Protein AF-A0AAD7Z7I5-F1 (afdb_monomer_lite)

Secondary structure (DSSP, 8-state):
-HHHHHHHHHIIIIIS----HHHHHHTTSS-TTS-EEEEEEEEEEE--TTS--EEEEEEE-SS-EEEEE--HHHHHHHHTTSS-TT-EEEE-SEEEES--S---TTTGGGS--EEEE--

Organism: Diploptera punctata (NCBI:txid6984)

Radius of gyration: 15.34 Å; chains: 1; bounding box: 37×34×44 Å

Sequence (119 aa):
MLLLQLKYRYDREIDDCQRPAIRKILEHDDSPARRLVLCVARIIKLDKPGENEQYELELTDGWYGIITSVDQELMKRIHRGTVTIGTKLISYGAELVNCEQACSPLEVGLIQSHLQEAL

InterPro domains:
  IPR012340 Nucleic acid-binding, OB-fold [G3DSA:2.40.50.140] (19-117)
  IPR012340 Nucleic acid-binding, OB-fold [SSF50249] (19-108)
  IPR015187 BRCA2, OB1 [PF09103] (20-108)
  IPR015525 Breast cancer type 2 susceptibility protein [PTHR11289] (3-108)

Structure (mmCIF, N/CA/C/O backbone):
data_AF-A0AAD7Z7I5-F1
#
_entry.id   AF-A0AAD7Z7I5-F1
#
loop_
_atom_site.group_PDB
_atom_site.id
_atom_site.type_symbol
_atom_site.label_atom_id
_atom_site.label_alt_id
_atom_site.label_comp_id
_atom_site.label_asym_id
_atom_site.label_entity_id
_atom_site.label_seq_id
_atom_site.pdbx_PDB_ins_code
_atom_site.Cartn_x
_atom_site.Cartn_y
_atom_site.Cartn_z
_atom_site.occupancy
_atom_site.B_iso_or_equiv
_atom_site.auth_seq_id
_atom_site.auth_comp_id
_atom_site.auth_asym_id
_atom_site.auth_atom_id
_atom_site.pdbx_PDB_model_num
ATOM 1 N N . MET A 1 1 ? 7.189 -20.086 -12.560 1.00 81.44 1 MET A N 1
ATOM 2 C CA . MET A 1 1 ? 6.096 -19.092 -12.419 1.00 81.44 1 MET A CA 1
ATOM 3 C C . MET A 1 1 ? 6.477 -17.970 -11.455 1.00 81.44 1 MET A C 1
ATOM 5 O O . MET A 1 1 ? 6.500 -16.831 -11.892 1.00 81.44 1 MET A O 1
ATOM 9 N N . LEU A 1 2 ? 6.864 -18.259 -10.205 1.00 92.44 2 LEU A N 1
ATOM 10 C CA . LEU A 1 2 ? 7.208 -17.221 -9.215 1.00 92.44 2 LEU A CA 1
ATOM 11 C C . LEU A 1 2 ? 8.541 -16.496 -9.497 1.00 92.44 2 LEU A C 1
ATOM 13 O O . LEU A 1 2 ? 8.585 -15.273 -9.453 1.00 92.44 2 LEU A O 1
ATOM 17 N N . LEU A 1 3 ? 9.595 -17.220 -9.898 1.00 95.69 3 LEU A N 1
ATOM 18 C CA . LEU A 1 3 ? 10.889 -16.610 -10.260 1.00 95.69 3 LEU A CA 1
ATOM 19 C C . LEU A 1 3 ? 10.774 -15.620 -11.434 1.00 95.69 3 LEU A C 1
ATOM 21 O O . LEU A 1 3 ? 11.439 -14.591 -11.445 1.00 95.69 3 LEU A O 1
ATOM 25 N N . LEU A 1 4 ? 9.887 -15.907 -12.394 1.00 96.81 4 LEU A N 1
ATOM 26 C CA . LEU A 1 4 ? 9.614 -15.004 -13.513 1.00 96.81 4 LEU A CA 1
ATOM 27 C C . LEU A 1 4 ? 8.963 -13.703 -13.032 1.00 96.81 4 LEU A C 1
ATOM 29 O O . LEU A 1 4 ? 9.310 -12.638 -13.524 1.00 96.81 4 LEU A O 1
ATOM 33 N N . GLN A 1 5 ? 8.055 -13.784 -12.055 1.00 95.81 5 GLN A N 1
ATOM 34 C CA . GLN A 1 5 ? 7.452 -12.598 -11.448 1.00 95.81 5 GLN A CA 1
ATOM 35 C C . GLN A 1 5 ? 8.486 -11.793 -10.657 1.00 95.81 5 GLN A C 1
ATOM 37 O O . GLN A 1 5 ? 8.516 -10.578 -10.790 1.00 95.81 5 GLN A O 1
ATOM 42 N N . LEU A 1 6 ? 9.381 -12.442 -9.904 1.00 95.94 6 LEU A N 1
ATOM 43 C CA . LEU A 1 6 ? 10.464 -11.743 -9.200 1.00 95.94 6 LEU A CA 1
ATOM 44 C C . LEU A 1 6 ? 11.401 -11.013 -10.167 1.00 95.94 6 LEU A C 1
ATOM 46 O O . LEU A 1 6 ? 11.686 -9.838 -9.956 1.00 95.94 6 LEU A O 1
ATOM 50 N N . LYS A 1 7 ? 11.811 -11.674 -11.260 1.00 96.94 7 LYS A N 1
ATOM 51 C CA . LYS A 1 7 ? 12.581 -11.020 -12.323 1.00 96.94 7 LYS A CA 1
ATOM 52 C C . LYS A 1 7 ? 11.806 -9.852 -12.932 1.00 96.94 7 LYS A C 1
ATOM 54 O O . LYS A 1 7 ? 12.356 -8.773 -13.055 1.00 96.94 7 LYS A O 1
ATOM 59 N N . TYR A 1 8 ? 10.526 -10.039 -13.249 1.00 96.50 8 TYR A N 1
ATOM 60 C CA . TYR A 1 8 ? 9.695 -8.965 -13.793 1.00 96.50 8 TYR A CA 1
ATOM 61 C C . TYR A 1 8 ? 9.648 -7.739 -12.870 1.00 96.50 8 TYR A C 1
ATOM 63 O O . TYR A 1 8 ? 9.752 -6.614 -13.351 1.00 96.50 8 TYR A O 1
ATOM 71 N N . ARG A 1 9 ? 9.522 -7.938 -11.550 1.00 96.19 9 ARG A N 1
ATOM 72 C CA . ARG A 1 9 ? 9.550 -6.823 -10.592 1.00 96.19 9 ARG A CA 1
ATOM 73 C C . ARG A 1 9 ? 10.899 -6.119 -10.577 1.00 96.19 9 ARG A C 1
ATOM 75 O O . ARG A 1 9 ? 10.921 -4.895 -10.585 1.00 96.19 9 ARG A O 1
ATOM 82 N N . TYR A 1 10 ? 11.986 -6.888 -10.598 1.00 96.25 10 TYR A N 1
ATOM 83 C CA . TYR A 1 10 ? 13.339 -6.348 -10.681 1.00 96.25 10 TYR A CA 1
ATOM 84 C C . TYR A 1 10 ? 13.532 -5.516 -11.953 1.00 96.25 10 TYR A C 1
ATOM 86 O O . TYR A 1 10 ? 13.874 -4.345 -11.856 1.00 96.25 10 TYR A O 1
ATOM 94 N N . ASP A 1 11 ? 13.227 -6.081 -13.122 1.00 97.81 11 ASP A N 1
ATOM 95 C CA . ASP A 1 11 ? 13.403 -5.409 -14.413 1.00 97.81 11 ASP A CA 1
ATOM 96 C C . ASP A 1 11 ? 12.605 -4.091 -14.451 1.00 97.81 11 ASP A C 1
ATOM 98 O O . ASP A 1 11 ? 13.097 -3.050 -14.865 1.00 97.81 11 ASP A O 1
ATOM 102 N N . ARG A 1 12 ? 11.370 -4.093 -13.943 1.00 96.81 12 ARG A N 1
ATOM 103 C CA . ARG A 1 12 ? 10.514 -2.899 -13.916 1.00 96.81 12 ARG A CA 1
ATOM 104 C C . ARG A 1 12 ? 10.993 -1.826 -12.943 1.00 96.81 12 ARG A C 1
ATOM 106 O O . ARG A 1 12 ? 10.994 -0.650 -13.288 1.00 96.81 12 ARG A O 1
ATOM 113 N N . GLU A 1 13 ? 11.325 -2.201 -11.716 1.00 95.88 13 GLU A N 1
ATOM 114 C CA . GLU A 1 13 ? 11.622 -1.228 -10.666 1.00 95.88 13 GLU A CA 1
ATOM 115 C C . GLU A 1 13 ? 13.083 -0.773 -10.670 1.00 95.88 13 GLU A C 1
ATOM 117 O O . GLU A 1 13 ? 13.353 0.398 -10.407 1.00 95.88 13 GLU A O 1
ATOM 122 N N . ILE A 1 14 ? 14.006 -1.687 -10.969 1.00 95.00 14 ILE A N 1
ATOM 123 C CA . ILE A 1 14 ? 15.449 -1.450 -10.930 1.00 95.00 14 ILE A CA 1
ATOM 124 C C . ILE A 1 14 ? 15.977 -1.078 -12.315 1.00 95.00 14 ILE A C 1
ATOM 126 O O . ILE A 1 14 ? 16.570 -0.012 -12.445 1.00 95.00 14 ILE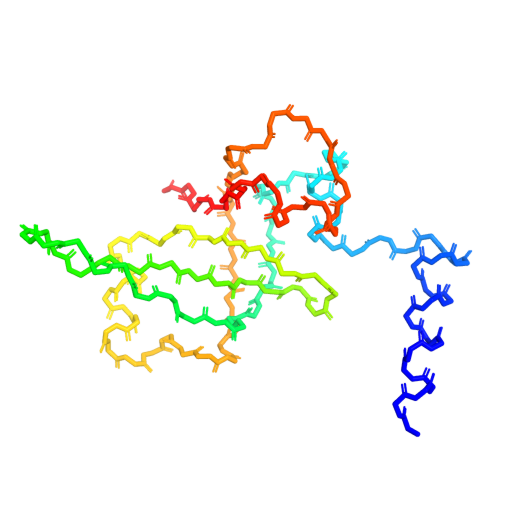 A O 1
ATOM 130 N N . ASP A 1 15 ? 15.741 -1.899 -13.344 1.00 97.06 15 ASP A N 1
ATOM 131 C CA . ASP A 1 15 ? 16.315 -1.636 -14.675 1.00 97.06 15 ASP A CA 1
ATOM 132 C C . ASP A 1 15 ? 15.574 -0.499 -15.401 1.00 97.06 15 ASP A C 1
ATOM 134 O O . ASP A 1 15 ? 16.196 0.408 -15.952 1.00 97.06 15 ASP A O 1
ATOM 138 N N . ASP A 1 16 ? 14.238 -0.513 -15.367 1.00 97.19 16 ASP A N 1
ATOM 139 C CA . ASP A 1 16 ? 13.391 0.490 -16.025 1.00 97.19 16 ASP A CA 1
ATOM 140 C C . ASP A 1 16 ? 13.047 1.694 -15.122 1.00 97.19 16 ASP A C 1
ATOM 142 O O . ASP A 1 16 ? 12.334 2.606 -15.557 1.00 97.19 16 ASP A O 1
ATOM 146 N N . CYS A 1 17 ? 13.502 1.705 -13.863 1.00 95.06 17 CYS A N 1
ATOM 147 C CA . CYS A 1 17 ? 13.247 2.766 -12.876 1.00 95.06 17 CYS A CA 1
ATOM 148 C C . CYS A 1 17 ? 11.752 3.123 -12.685 1.00 95.06 17 CYS A C 1
ATOM 150 O O . CYS A 1 17 ? 11.398 4.268 -12.371 1.00 95.06 17 CYS A O 1
ATOM 152 N N . GLN A 1 18 ? 10.837 2.165 -12.881 1.00 95.94 18 GLN A N 1
ATOM 153 C CA . GLN A 1 18 ? 9.394 2.386 -12.766 1.00 95.94 18 GLN A CA 1
ATOM 154 C C . GLN A 1 18 ? 8.942 2.270 -11.318 1.00 95.94 18 GLN A C 1
ATOM 156 O O . GLN A 1 18 ? 8.580 1.202 -10.828 1.00 95.94 18 GLN A O 1
ATOM 161 N N . ARG A 1 19 ? 8.938 3.411 -10.633 1.00 94.69 19 ARG A N 1
ATOM 162 C CA . ARG A 1 19 ? 8.595 3.468 -9.213 1.00 94.69 19 ARG A CA 1
ATOM 163 C C . ARG A 1 19 ? 7.080 3.362 -8.988 1.00 94.69 19 ARG A C 1
ATOM 165 O O . ARG A 1 19 ? 6.328 4.143 -9.591 1.00 94.69 19 ARG A O 1
ATOM 172 N N . PRO A 1 20 ? 6.624 2.428 -8.137 1.00 95.19 20 PRO A N 1
ATOM 173 C CA . PRO A 1 20 ? 5.214 2.271 -7.798 1.00 95.19 20 PRO A CA 1
ATOM 174 C C . PRO A 1 20 ? 4.708 3.421 -6.910 1.00 95.19 20 PRO A C 1
ATOM 176 O O . PRO A 1 20 ? 5.487 4.252 -6.438 1.00 95.19 20 PRO A O 1
ATOM 179 N N . ALA A 1 21 ? 3.390 3.513 -6.729 1.00 94.44 21 ALA A N 1
ATOM 180 C CA . ALA A 1 21 ? 2.744 4.688 -6.142 1.00 94.44 21 ALA A CA 1
ATOM 181 C C . ALA A 1 21 ? 3.175 4.922 -4.689 1.00 94.44 21 ALA A C 1
ATOM 183 O O . ALA A 1 21 ? 3.582 6.030 -4.346 1.00 94.44 21 ALA A O 1
ATOM 184 N N . ILE A 1 22 ? 3.160 3.870 -3.865 1.00 93.50 22 ILE A N 1
ATOM 185 C CA . ILE A 1 22 ? 3.584 3.954 -2.461 1.00 93.50 22 ILE A CA 1
ATOM 186 C C . ILE A 1 22 ? 5.059 4.358 -2.370 1.00 93.50 22 ILE A C 1
ATOM 188 O O . ILE A 1 22 ? 5.409 5.198 -1.547 1.00 93.50 22 ILE A O 1
ATOM 192 N N . ARG A 1 23 ? 5.913 3.843 -3.266 1.00 94.44 23 ARG A N 1
ATOM 193 C CA . ARG A 1 23 ? 7.332 4.221 -3.312 1.00 94.44 23 ARG A CA 1
ATOM 194 C C . ARG A 1 23 ? 7.531 5.702 -3.587 1.00 94.44 23 ARG A C 1
ATOM 196 O O . ARG A 1 23 ? 8.270 6.350 -2.861 1.00 94.44 23 ARG A O 1
ATOM 203 N N . LYS A 1 24 ? 6.840 6.247 -4.587 1.00 94.88 24 LYS A N 1
ATOM 204 C CA . LYS A 1 24 ? 6.920 7.681 -4.897 1.00 94.88 24 LYS A CA 1
ATOM 205 C C . LYS A 1 24 ? 6.452 8.557 -3.737 1.00 94.88 24 LYS A C 1
ATOM 207 O O . LYS A 1 24 ? 7.048 9.595 -3.497 1.00 94.88 24 LYS A O 1
ATOM 212 N N . ILE A 1 25 ? 5.405 8.139 -3.029 1.00 93.38 25 ILE A N 1
ATOM 213 C CA . ILE A 1 25 ? 4.871 8.880 -1.881 1.00 93.38 25 ILE A CA 1
ATOM 214 C C . ILE A 1 25 ? 5.863 8.879 -0.712 1.00 93.38 25 ILE A C 1
ATOM 216 O O . ILE A 1 25 ? 6.118 9.928 -0.129 1.00 93.38 25 ILE A O 1
ATOM 220 N N . LEU A 1 26 ? 6.442 7.720 -0.387 1.00 91.88 26 LEU A N 1
ATOM 221 C CA . LEU A 1 26 ? 7.395 7.571 0.720 1.00 91.88 26 LEU A CA 1
ATOM 222 C C . LEU A 1 26 ? 8.755 8.220 0.443 1.00 91.88 26 LEU A C 1
ATOM 224 O O . LEU A 1 26 ? 9.393 8.727 1.361 1.00 91.88 26 LEU A O 1
ATOM 228 N N . GLU A 1 27 ? 9.172 8.259 -0.823 1.00 92.62 27 GLU A N 1
ATOM 229 C CA . GLU A 1 27 ? 10.344 9.016 -1.276 1.00 92.62 27 GLU A CA 1
ATOM 230 C C . GLU A 1 27 ? 10.055 10.531 -1.408 1.00 92.62 27 GLU A C 1
ATOM 232 O O . GLU A 1 27 ? 10.938 11.275 -1.820 1.00 92.62 27 GLU A O 1
ATOM 237 N N . HIS A 1 28 ? 8.841 10.996 -1.065 1.00 91.69 28 HIS A N 1
ATOM 238 C CA . HIS A 1 28 ? 8.357 12.385 -1.201 1.00 91.69 28 HIS A CA 1
ATOM 239 C C . HIS A 1 28 ? 8.377 12.958 -2.631 1.00 91.69 28 HIS A C 1
ATOM 241 O O . HIS A 1 28 ? 8.308 14.170 -2.832 1.00 91.69 28 HIS A O 1
ATOM 247 N N . ASP A 1 29 ? 8.393 12.087 -3.634 1.00 93.88 29 ASP A N 1
ATOM 248 C CA . ASP A 1 29 ? 8.421 12.438 -5.057 1.00 93.88 29 ASP A CA 1
ATOM 249 C C . ASP A 1 29 ? 7.022 12.605 -5.679 1.00 93.88 29 ASP A C 1
ATOM 251 O O . ASP A 1 29 ? 6.884 13.141 -6.781 1.00 93.88 29 ASP A O 1
ATOM 255 N N . ASP A 1 30 ? 5.969 12.138 -5.004 1.00 93.75 30 ASP A N 1
ATOM 256 C CA . ASP A 1 30 ? 4.577 12.379 -5.391 1.00 93.75 30 ASP A CA 1
ATOM 257 C C . ASP A 1 30 ? 3.699 12.600 -4.155 1.00 93.75 30 ASP A C 1
ATOM 259 O O . ASP A 1 30 ? 4.020 12.174 -3.046 1.00 93.75 30 ASP A O 1
ATOM 263 N N . SER A 1 31 ? 2.573 13.283 -4.343 1.00 91.94 31 SER A N 1
ATOM 264 C CA . SER A 1 31 ? 1.692 13.645 -3.234 1.00 91.94 31 SER A CA 1
ATOM 265 C C . SER A 1 31 ? 0.734 12.498 -2.876 1.00 91.94 31 SER A C 1
ATOM 267 O O . SER A 1 31 ? 0.052 11.985 -3.773 1.00 91.94 31 SER A O 1
ATOM 269 N N . PRO A 1 32 ? 0.585 12.149 -1.580 1.00 90.00 32 PRO A N 1
ATOM 270 C CA . PRO A 1 32 ? -0.421 11.185 -1.123 1.00 90.00 32 PRO A CA 1
ATOM 271 C C . PRO A 1 32 ? -1.857 11.680 -1.356 1.00 90.00 32 PRO A C 1
ATOM 273 O O . PRO A 1 32 ? -2.776 10.870 -1.442 1.00 90.00 32 PRO A O 1
ATOM 276 N N . ALA A 1 33 ? -2.053 12.992 -1.544 1.00 92.19 33 ALA A N 1
ATOM 277 C CA . ALA A 1 33 ? -3.369 13.594 -1.740 1.00 92.19 33 ALA A CA 1
ATOM 278 C C . ALA A 1 33 ? -3.982 13.283 -3.116 1.00 92.19 33 ALA A C 1
ATOM 280 O O . ALA A 1 33 ? -5.167 13.532 -3.354 1.00 92.19 33 ALA A O 1
ATOM 281 N N . ARG A 1 34 ? -3.190 12.749 -4.053 1.00 92.44 34 ARG A N 1
ATOM 282 C CA . ARG A 1 34 ? -3.686 12.354 -5.375 1.00 92.44 34 ARG A CA 1
ATOM 283 C C . ARG A 1 34 ? -4.611 11.149 -5.262 1.00 92.44 34 ARG A C 1
ATOM 285 O O . ARG A 1 34 ? -4.621 10.424 -4.276 1.00 92.44 34 ARG A O 1
ATOM 292 N N . ARG A 1 35 ? -5.394 10.910 -6.316 1.00 93.94 35 ARG A N 1
ATOM 293 C CA . ARG A 1 35 ? -6.264 9.734 -6.368 1.00 93.94 35 ARG A CA 1
ATOM 294 C C . ARG A 1 35 ? -5.426 8.457 -6.418 1.00 93.94 35 ARG A C 1
ATOM 296 O O . ARG A 1 35 ? -4.740 8.227 -7.416 1.00 93.94 35 ARG A O 1
ATOM 303 N N . LEU A 1 36 ? -5.561 7.601 -5.411 1.00 94.06 36 LEU A N 1
ATOM 304 C CA . LEU A 1 36 ? -4.899 6.300 -5.342 1.00 94.06 36 LEU A CA 1
ATOM 305 C C . LEU A 1 36 ? -5.933 5.179 -5.390 1.00 94.06 36 LEU A C 1
ATOM 307 O O . LEU A 1 36 ? -7.074 5.340 -4.963 1.00 94.06 36 LEU A O 1
ATOM 311 N N . VAL A 1 37 ? -5.529 4.032 -5.932 1.00 96.00 37 VAL A N 1
ATOM 312 C CA . VAL A 1 37 ? -6.301 2.792 -5.831 1.00 96.00 37 VAL A CA 1
ATOM 313 C C . VAL A 1 37 ? -5.440 1.790 -5.087 1.00 96.00 37 VAL A C 1
ATOM 315 O O . VAL A 1 37 ? -4.456 1.298 -5.635 1.00 96.00 37 VAL A O 1
ATOM 318 N N . LEU A 1 38 ? -5.811 1.502 -3.845 1.00 95.88 38 LEU A N 1
ATOM 319 C CA . LEU A 1 38 ? -5.072 0.607 -2.963 1.00 95.88 38 LEU A CA 1
ATOM 320 C C . LEU A 1 38 ? -5.935 -0.599 -2.601 1.00 95.88 38 LEU A C 1
ATOM 322 O O . LEU A 1 38 ? -7.161 -0.535 -2.594 1.00 95.88 38 LEU A O 1
ATOM 326 N N . CYS A 1 39 ? -5.302 -1.729 -2.331 1.00 97.25 39 CYS A N 1
ATOM 327 C CA . CYS A 1 39 ? -5.966 -2.952 -1.908 1.00 97.25 39 CYS A CA 1
ATOM 328 C C . CYS A 1 39 ? -5.743 -3.170 -0.416 1.00 97.25 39 CYS A C 1
ATOM 330 O O . CYS A 1 39 ? -4.617 -3.043 0.052 1.00 97.25 39 CYS A O 1
ATOM 332 N N . VAL A 1 40 ? -6.781 -3.565 0.317 1.00 97.00 40 VAL A N 1
ATOM 333 C CA . VAL A 1 40 ? -6.640 -3.992 1.712 1.00 97.00 40 VAL A CA 1
ATOM 334 C C . VAL A 1 40 ? -5.859 -5.306 1.743 1.00 97.00 40 VAL A C 1
ATOM 336 O O . VAL A 1 40 ? -6.359 -6.335 1.287 1.00 97.00 40 VAL A O 1
ATOM 339 N N . ALA A 1 41 ? -4.630 -5.272 2.250 1.00 96.06 41 ALA A N 1
ATOM 340 C CA . ALA A 1 41 ? -3.780 -6.443 2.447 1.00 96.06 41 ALA A CA 1
ATOM 341 C C . ALA A 1 41 ? -4.047 -7.102 3.805 1.00 96.06 41 ALA A C 1
ATOM 343 O O . ALA A 1 41 ? -4.108 -8.328 3.901 1.00 96.06 41 ALA A O 1
ATOM 344 N N . ARG A 1 42 ? -4.259 -6.290 4.847 1.00 95.50 42 ARG A N 1
ATOM 345 C CA . ARG A 1 42 ? -4.485 -6.758 6.217 1.00 95.50 42 ARG A CA 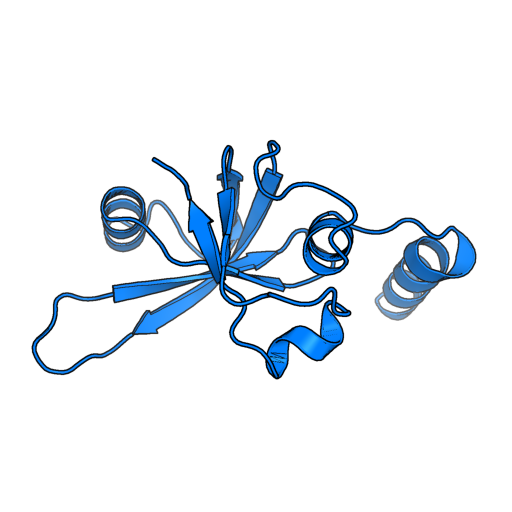1
ATOM 346 C C . ARG A 1 42 ? -5.369 -5.784 6.989 1.00 95.50 42 ARG A C 1
ATOM 348 O O . ARG A 1 42 ? -5.310 -4.579 6.772 1.00 95.50 42 ARG A O 1
ATOM 355 N N . ILE A 1 43 ? -6.174 -6.323 7.902 1.00 94.25 43 ILE A N 1
ATOM 356 C CA . ILE A 1 43 ? -6.954 -5.555 8.878 1.00 94.25 43 ILE A CA 1
ATOM 357 C C . ILE A 1 43 ? -6.335 -5.814 10.250 1.00 94.25 43 ILE A C 1
ATOM 359 O O . ILE A 1 43 ? -6.185 -6.969 10.653 1.00 94.25 43 ILE A O 1
ATOM 363 N N . ILE A 1 44 ? -5.941 -4.751 10.941 1.00 92.94 44 ILE A N 1
ATOM 364 C CA . ILE A 1 44 ? -5.282 -4.796 12.245 1.00 92.94 44 ILE A CA 1
ATOM 365 C C . ILE A 1 44 ? -6.280 -4.270 13.271 1.00 92.94 44 ILE A C 1
ATOM 367 O O . ILE A 1 44 ? -6.767 -3.150 13.145 1.00 92.94 44 ILE A O 1
ATOM 371 N N . LYS A 1 45 ? -6.608 -5.085 14.275 1.00 90.88 45 LYS A N 1
ATOM 372 C CA . LYS A 1 45 ? -7.442 -4.667 15.404 1.00 90.88 45 LYS A CA 1
ATOM 373 C C . LYS A 1 45 ? -6.540 -4.124 16.510 1.00 90.88 45 LYS A C 1
ATOM 375 O O . LYS A 1 45 ? -5.611 -4.812 16.932 1.00 90.88 45 LYS A O 1
ATOM 380 N N . LEU A 1 46 ? -6.800 -2.898 16.951 1.00 87.06 46 LEU A N 1
ATOM 381 C CA . LEU A 1 46 ? -6.103 -2.263 18.062 1.00 87.06 46 LEU A CA 1
ATOM 382 C C . LEU A 1 46 ? -6.920 -2.481 19.338 1.00 87.06 46 LEU A C 1
ATOM 384 O O . LEU A 1 46 ? -7.889 -1.770 19.604 1.00 87.06 46 LEU A O 1
ATOM 388 N N . ASP A 1 47 ? -6.530 -3.474 20.132 1.00 79.50 47 ASP A N 1
ATOM 389 C CA . ASP A 1 47 ? -7.177 -3.757 21.413 1.00 79.50 47 ASP A CA 1
ATOM 390 C C . ASP A 1 47 ? -6.625 -2.816 22.494 1.00 79.50 47 ASP A C 1
ATOM 392 O O . ASP A 1 47 ? -5.633 -3.109 23.165 1.00 79.50 47 ASP A O 1
ATOM 396 N N . LYS A 1 48 ? -7.266 -1.656 22.664 1.00 76.94 48 LYS A N 1
ATOM 397 C CA . LYS A 1 48 ? -7.010 -0.755 23.795 1.00 76.94 48 LYS A CA 1
ATOM 398 C C . LYS A 1 48 ? -8.041 -1.014 24.900 1.00 76.94 48 LYS A C 1
ATOM 400 O O . LYS A 1 48 ? -9.237 -0.828 24.664 1.00 76.94 48 LYS A O 1
ATOM 405 N N . PRO A 1 49 ? -7.631 -1.444 26.108 1.00 69.62 49 PRO A N 1
ATOM 406 C CA . PRO A 1 49 ? -8.573 -1.719 27.187 1.00 69.62 49 PRO A CA 1
ATOM 407 C C . PRO A 1 49 ? -9.286 -0.427 27.617 1.00 69.62 49 PRO A C 1
ATOM 409 O O . PRO A 1 49 ? -8.655 0.482 28.150 1.00 69.62 49 PRO A O 1
ATOM 412 N N . GLY A 1 50 ? -10.603 -0.360 27.397 1.00 68.94 50 GLY A N 1
ATOM 413 C CA . GLY A 1 50 ? -11.456 0.769 27.798 1.00 68.94 50 GLY A CA 1
ATOM 414 C C . GLY A 1 50 ? -11.802 1.776 26.694 1.00 68.94 50 GLY A C 1
ATOM 415 O O . GLY A 1 50 ? -12.566 2.700 26.964 1.00 68.94 50 GLY A O 1
ATOM 416 N N . GLU A 1 51 ? -11.306 1.595 25.466 1.00 73.88 51 GLU A N 1
ATOM 417 C CA . GLU A 1 51 ? -11.696 2.399 24.297 1.00 73.88 51 GLU A CA 1
ATOM 418 C C . GLU A 1 51 ? -12.561 1.590 23.313 1.00 73.88 51 GLU A C 1
ATOM 420 O O . GLU A 1 51 ? -12.599 0.359 23.350 1.00 73.88 51 GLU A O 1
ATOM 425 N N . ASN A 1 52 ? -13.282 2.294 22.433 1.00 74.00 52 ASN A N 1
ATOM 426 C CA . ASN A 1 52 ? -14.000 1.671 21.317 1.00 74.00 52 ASN A CA 1
ATOM 427 C C . ASN A 1 52 ? -13.021 0.920 20.399 1.00 74.00 52 ASN A C 1
ATOM 429 O O . ASN A 1 52 ? -11.870 1.333 20.262 1.00 74.00 52 ASN A O 1
ATOM 433 N N . GLU A 1 53 ? -13.492 -0.139 19.730 1.00 78.62 53 GLU A N 1
ATOM 434 C CA . GLU A 1 53 ? -12.678 -0.904 18.778 1.00 78.62 53 GLU A CA 1
ATOM 435 C C . GLU A 1 53 ? -12.089 0.019 17.702 1.00 78.62 53 GLU A C 1
ATOM 437 O O . GLU A 1 53 ? -12.816 0.584 16.882 1.00 78.62 53 GLU A O 1
ATOM 442 N N . GLN A 1 54 ? -10.765 0.165 17.714 1.00 86.38 54 GLN A N 1
ATOM 443 C CA . GLN A 1 54 ? -10.020 0.872 16.680 1.00 86.38 54 GLN A CA 1
ATOM 444 C C . GLN A 1 54 ? -9.418 -0.143 15.717 1.00 86.38 54 GLN A C 1
ATOM 446 O O . GLN A 1 54 ? -8.950 -1.213 16.112 1.00 86.38 54 GLN A O 1
ATOM 451 N N . TYR A 1 55 ? -9.427 0.211 14.440 1.00 89.44 55 TYR A N 1
ATOM 452 C CA . TYR A 1 55 ? -8.814 -0.582 13.390 1.00 89.44 55 TYR A CA 1
ATOM 453 C C . TYR A 1 55 ? -7.714 0.235 12.718 1.00 89.44 55 TYR A C 1
ATOM 455 O O . TYR A 1 55 ? -7.758 1.462 12.700 1.00 89.44 55 TYR A O 1
ATOM 463 N N . GLU A 1 56 ? -6.747 -0.461 12.146 1.00 92.19 56 GLU A N 1
ATOM 464 C CA . GLU 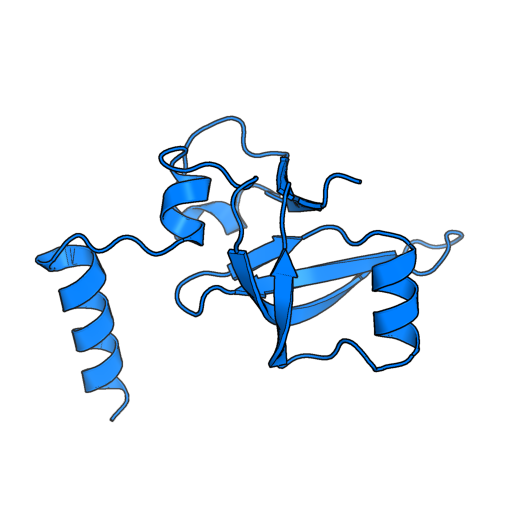A 1 56 ? -5.830 0.057 11.137 1.00 92.19 56 GLU A CA 1
ATOM 465 C C . GLU A 1 56 ? -5.869 -0.877 9.932 1.00 92.19 56 GLU A C 1
ATOM 467 O O . GLU A 1 56 ? -6.159 -2.074 10.051 1.00 92.19 56 GLU A O 1
ATOM 472 N N . LEU A 1 57 ? -5.584 -0.333 8.754 1.00 93.00 57 LEU A N 1
ATOM 473 C CA . LEU A 1 57 ? -5.504 -1.108 7.524 1.00 93.00 57 LEU A CA 1
ATOM 474 C C . LEU A 1 57 ? -4.079 -1.104 7.002 1.00 93.00 57 LEU A C 1
ATOM 476 O O . LEU A 1 57 ? -3.450 -0.060 6.899 1.00 93.00 57 LEU A O 1
ATOM 480 N N . GLU A 1 58 ? -3.597 -2.269 6.596 1.00 94.50 58 GLU A N 1
ATOM 481 C CA . GLU A 1 58 ? -2.454 -2.348 5.699 1.00 94.50 58 GLU A CA 1
ATOM 482 C C . GLU A 1 58 ? -2.985 -2.284 4.269 1.00 94.50 58 GLU A C 1
ATOM 484 O O . GLU A 1 58 ? -3.728 -3.169 3.827 1.00 94.50 58 GLU A O 1
ATOM 489 N N . LEU A 1 59 ? -2.633 -1.221 3.555 1.00 94.69 59 LEU A N 1
ATOM 490 C CA . LEU A 1 59 ? -3.014 -0.993 2.170 1.00 94.69 59 LEU A CA 1
ATOM 491 C C . LEU A 1 59 ? -1.822 -1.250 1.250 1.00 94.69 59 LEU A C 1
ATOM 493 O O . LEU A 1 59 ? -0.697 -0.886 1.567 1.00 94.69 59 LEU A O 1
ATOM 497 N N . THR A 1 60 ? -2.063 -1.857 0.090 1.00 95.62 60 THR A N 1
ATOM 498 C CA . THR A 1 60 ? -1.021 -2.141 -0.903 1.00 95.62 60 THR A CA 1
ATOM 499 C C . THR A 1 60 ? -1.392 -1.638 -2.291 1.00 95.62 60 THR A C 1
ATOM 501 O O . THR A 1 60 ? -2.531 -1.777 -2.739 1.00 95.62 60 THR A O 1
ATOM 504 N N . ASP A 1 61 ? -0.407 -1.107 -3.011 1.00 94.75 61 ASP A N 1
ATOM 505 C CA . ASP A 1 61 ? -0.488 -0.825 -4.450 1.00 94.75 61 ASP A CA 1
ATOM 506 C C . ASP A 1 61 ? -0.080 -2.039 -5.312 1.00 94.75 61 ASP A C 1
ATOM 508 O O . ASP A 1 61 ? 0.019 -1.961 -6.538 1.00 94.75 61 ASP A O 1
ATOM 512 N N . GLY A 1 62 ? 0.150 -3.186 -4.665 1.00 94.44 62 GLY A N 1
ATOM 513 C CA . GLY A 1 62 ? 0.613 -4.429 -5.263 1.00 94.44 62 GLY A CA 1
ATOM 514 C C . GLY A 1 62 ? 2.132 -4.574 -5.298 1.00 94.44 62 GLY A C 1
ATOM 515 O O . GLY A 1 62 ? 2.587 -5.667 -5.644 1.00 94.44 62 GLY A O 1
ATOM 516 N N . TRP A 1 63 ? 2.902 -3.527 -4.974 1.00 94.88 63 TRP A N 1
ATOM 517 C CA . TRP A 1 63 ? 4.365 -3.544 -4.829 1.00 94.88 63 TRP A CA 1
ATOM 518 C C . TRP A 1 63 ? 4.784 -3.462 -3.370 1.00 94.88 63 TRP A C 1
ATOM 520 O O . TRP A 1 63 ? 5.523 -4.328 -2.908 1.00 94.88 63 TRP A O 1
ATOM 530 N N . TYR A 1 64 ? 4.263 -2.466 -2.660 1.00 93.75 64 TYR A N 1
ATOM 531 C CA . TYR A 1 64 ? 4.574 -2.210 -1.259 1.00 93.75 64 TYR A CA 1
ATOM 532 C C . TYR A 1 64 ? 3.299 -2.129 -0.422 1.00 93.75 64 TYR A C 1
ATOM 534 O O . TYR A 1 64 ? 2.194 -2.043 -0.964 1.00 93.75 64 TYR A O 1
ATOM 542 N N . GLY A 1 65 ? 3.452 -2.217 0.896 1.00 91.88 65 GLY A N 1
ATOM 543 C CA . GLY A 1 65 ? 2.381 -2.043 1.874 1.00 91.88 65 GLY A CA 1
ATOM 544 C C . GLY A 1 65 ? 2.610 -0.780 2.699 1.00 91.88 65 GLY A C 1
ATOM 545 O O . GLY A 1 65 ? 3.754 -0.396 2.926 1.00 91.88 65 GLY A O 1
ATOM 546 N N . ILE A 1 66 ? 1.531 -0.141 3.142 1.00 90.69 66 ILE A N 1
ATOM 547 C CA . ILE A 1 66 ? 1.561 1.005 4.051 1.00 90.69 66 ILE A CA 1
ATOM 548 C C . ILE A 1 66 ? 0.427 0.893 5.067 1.00 90.69 66 ILE A C 1
ATOM 550 O O . ILE A 1 66 ? -0.684 0.478 4.726 1.00 90.69 66 ILE A O 1
ATOM 554 N N . ILE A 1 67 ? 0.701 1.248 6.321 1.00 91.81 67 ILE A N 1
ATOM 555 C CA . ILE A 1 67 ? -0.329 1.287 7.359 1.00 91.81 67 ILE A CA 1
ATOM 556 C C . ILE A 1 67 ? -1.160 2.554 7.178 1.00 91.81 67 ILE A C 1
ATOM 558 O O . ILE A 1 67 ? -0.654 3.606 6.808 1.00 91.81 67 ILE A O 1
ATOM 562 N N . THR A 1 68 ? -2.463 2.444 7.377 1.00 90.38 68 THR A N 1
ATOM 563 C CA . THR A 1 68 ? -3.432 3.519 7.184 1.00 90.38 68 THR A CA 1
ATOM 564 C C . THR A 1 68 ? -4.361 3.557 8.387 1.00 90.38 68 THR A C 1
ATOM 566 O O . THR A 1 68 ? -4.920 2.526 8.778 1.00 90.38 68 THR A O 1
ATOM 569 N N . SER A 1 69 ? -4.514 4.736 8.984 1.00 89.19 69 SER A N 1
ATOM 570 C CA . SER A 1 69 ? -5.532 4.985 9.997 1.00 89.19 69 SER A CA 1
ATOM 571 C C . SER A 1 69 ? -6.895 5.095 9.319 1.00 89.19 69 SER A C 1
ATOM 573 O O . SER A 1 69 ? -7.024 5.624 8.215 1.00 89.19 69 SER A O 1
ATOM 575 N N . VAL A 1 70 ? -7.925 4.548 9.959 1.00 89.19 70 VAL A N 1
ATOM 576 C CA . VAL A 1 70 ? -9.287 4.581 9.417 1.00 89.19 70 VAL A CA 1
ATOM 577 C C . VAL A 1 70 ? -10.160 5.550 10.189 1.00 89.19 70 VAL A C 1
ATOM 579 O O . VAL A 1 70 ? -10.064 5.667 11.411 1.00 89.19 70 VAL A O 1
ATOM 582 N N . ASP A 1 71 ? -11.040 6.231 9.466 1.00 89.81 71 ASP A N 1
ATOM 583 C CA . ASP A 1 71 ? -12.042 7.105 10.052 1.00 89.81 71 ASP A CA 1
ATOM 584 C C . ASP A 1 71 ? -13.249 6.308 10.590 1.00 89.81 71 ASP A C 1
ATOM 586 O O . ASP A 1 71 ? -13.346 5.079 10.487 1.00 89.81 71 ASP A O 1
ATOM 590 N N . GLN A 1 72 ? -14.203 7.015 11.196 1.00 89.44 72 GLN A N 1
ATOM 591 C CA . GLN A 1 72 ? -15.386 6.384 11.784 1.00 89.44 72 GLN A CA 1
ATOM 592 C C . GLN A 1 72 ? -16.277 5.690 10.748 1.00 89.44 72 GLN A C 1
ATOM 594 O O . GLN A 1 72 ? -16.915 4.685 11.070 1.00 89.44 72 GLN A O 1
ATOM 599 N N . GLU A 1 73 ? -16.369 6.206 9.523 1.00 90.94 73 GLU A N 1
ATOM 600 C CA . GLU A 1 73 ? -17.257 5.639 8.511 1.00 90.94 73 GLU A CA 1
ATOM 601 C C . GLU A 1 73 ? -16.656 4.378 7.885 1.00 90.94 73 GLU A C 1
ATOM 603 O O . GLU A 1 73 ? -17.345 3.363 7.726 1.00 90.94 73 GLU A O 1
ATOM 608 N N . LEU A 1 74 ? -15.353 4.388 7.619 1.00 90.94 74 LEU A N 1
ATOM 609 C CA . LEU A 1 74 ? -14.603 3.228 7.173 1.00 90.94 74 LEU A CA 1
ATOM 610 C C . LEU A 1 74 ? -14.569 2.148 8.260 1.00 90.94 74 LEU A C 1
ATOM 612 O O . LEU A 1 74 ? -14.796 0.978 7.948 1.00 90.94 74 LEU A O 1
ATOM 616 N N . MET A 1 75 ? -14.449 2.523 9.540 1.00 91.69 75 MET A N 1
ATOM 617 C CA . MET A 1 75 ? -14.636 1.591 10.658 1.00 91.69 75 MET A CA 1
ATOM 618 C C . MET A 1 75 ? -16.008 0.912 10.614 1.00 91.69 75 MET A C 1
ATOM 620 O O . MET A 1 75 ? -16.077 -0.317 10.678 1.00 91.69 75 MET A O 1
ATOM 624 N N . LYS A 1 76 ? -17.114 1.653 10.455 1.00 92.94 76 LYS A N 1
ATOM 625 C CA . LYS A 1 76 ? -18.453 1.036 10.337 1.00 92.94 76 LYS A CA 1
ATOM 626 C C . LYS A 1 76 ? -18.530 0.068 9.157 1.00 92.94 76 LYS A C 1
ATOM 628 O O . LYS A 1 76 ? -19.174 -0.976 9.257 1.00 92.94 76 LYS A O 1
ATOM 633 N N . ARG A 1 77 ? -17.880 0.389 8.035 1.00 94.12 77 ARG A N 1
ATOM 634 C CA . ARG A 1 77 ? -17.837 -0.477 6.845 1.00 94.12 77 ARG A CA 1
ATOM 635 C C . ARG A 1 77 ? -17.024 -1.751 7.065 1.00 94.12 77 ARG A C 1
ATOM 637 O O . ARG A 1 77 ? -17.422 -2.792 6.539 1.00 94.12 77 ARG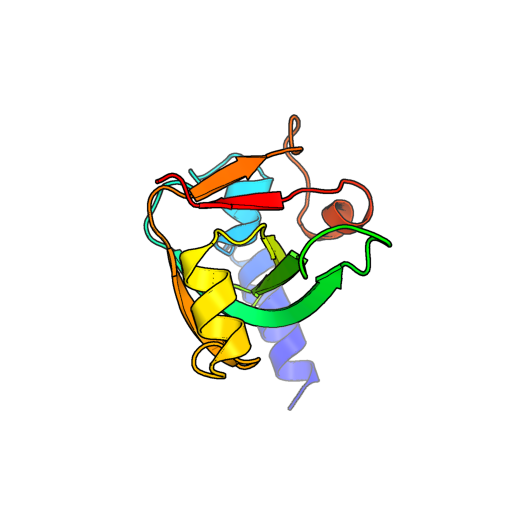 A O 1
ATOM 644 N N . ILE A 1 78 ? -15.951 -1.687 7.851 1.00 93.56 78 ILE A N 1
ATOM 645 C CA . ILE A 1 78 ? -15.191 -2.863 8.298 1.00 93.56 78 ILE A CA 1
ATOM 646 C C . ILE A 1 78 ? -16.075 -3.742 9.193 1.00 93.56 78 ILE A C 1
ATOM 648 O O . ILE A 1 78 ? -16.242 -4.923 8.903 1.00 93.56 78 ILE A O 1
ATOM 652 N N . HIS A 1 79 ? -16.742 -3.165 10.201 1.00 91.50 79 HIS A N 1
ATOM 653 C CA . HIS A 1 79 ? -17.640 -3.910 11.101 1.00 91.50 79 HIS A CA 1
ATOM 654 C C . HIS A 1 79 ? -18.796 -4.593 10.363 1.00 91.50 79 HIS A C 1
ATOM 656 O O . HIS A 1 79 ? -19.187 -5.709 10.692 1.00 91.50 79 HIS A O 1
ATOM 662 N N . ARG A 1 80 ? -19.350 -3.932 9.340 1.00 94.38 80 ARG A N 1
ATOM 663 C CA . ARG A 1 80 ? -20.407 -4.498 8.490 1.00 94.38 80 ARG A CA 1
ATOM 664 C C . ARG A 1 80 ? -19.906 -5.579 7.526 1.00 94.38 80 ARG A C 1
ATOM 666 O O . ARG A 1 80 ? -20.728 -6.173 6.833 1.00 94.38 80 ARG A O 1
ATOM 673 N N . GLY A 1 81 ? -18.594 -5.795 7.422 1.00 93.00 81 GLY A N 1
ATOM 674 C CA . GLY A 1 81 ? -17.986 -6.722 6.466 1.00 93.00 81 GLY A CA 1
ATOM 675 C C . GLY A 1 81 ? -18.040 -6.246 5.012 1.00 93.00 81 GLY A C 1
ATOM 676 O O . GLY A 1 81 ? -17.874 -7.046 4.100 1.00 93.00 81 GLY A O 1
ATOM 677 N N . THR A 1 82 ? -18.296 -4.956 4.764 1.00 95.50 82 THR A N 1
ATOM 678 C CA . THR A 1 82 ? -18.243 -4.380 3.408 1.00 95.50 82 THR A CA 1
ATOM 679 C C . THR A 1 82 ? -16.801 -4.154 2.957 1.00 95.50 82 THR A C 1
ATOM 681 O O . THR A 1 82 ? -16.491 -4.300 1.776 1.00 95.50 82 THR A O 1
ATOM 684 N N . VAL A 1 83 ? -15.920 -3.793 3.892 1.00 95.62 83 VAL A N 1
ATOM 685 C CA . VAL A 1 83 ? -14.479 -3.679 3.651 1.00 95.62 83 VAL A CA 1
ATOM 686 C C . VAL A 1 83 ? -13.794 -4.869 4.304 1.00 95.62 83 VAL A C 1
ATOM 688 O O . VAL A 1 83 ? -13.811 -5.014 5.523 1.00 95.62 83 VAL A O 1
ATOM 691 N N . THR A 1 84 ? -13.210 -5.728 3.474 1.00 96.50 84 THR A N 1
ATOM 692 C CA . THR A 1 84 ? -12.503 -6.946 3.877 1.00 96.50 84 THR A CA 1
ATOM 693 C C . THR A 1 84 ? -11.126 -6.989 3.223 1.00 96.50 84 THR A C 1
ATOM 695 O O . THR A 1 84 ? -10.812 -6.195 2.336 1.00 96.50 84 THR A O 1
ATOM 698 N N . ILE A 1 85 ? -1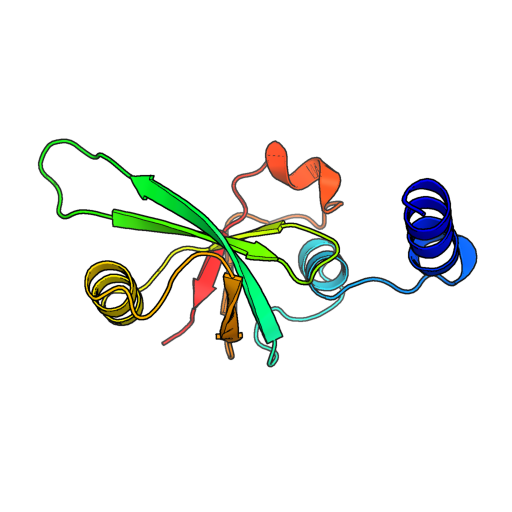0.290 -7.949 3.619 1.00 97.31 85 ILE A N 1
ATOM 699 C CA . ILE A 1 85 ? -9.037 -8.224 2.906 1.00 97.31 85 ILE A CA 1
ATOM 700 C C . ILE A 1 85 ? -9.351 -8.507 1.427 1.00 97.31 85 ILE A C 1
ATOM 702 O O . ILE A 1 85 ? -10.294 -9.232 1.109 1.00 97.31 85 ILE A O 1
ATOM 706 N N . GLY A 1 86 ? -8.585 -7.894 0.526 1.00 96.62 86 GLY A N 1
ATOM 707 C CA . GLY A 1 86 ? -8.796 -7.941 -0.921 1.00 96.62 86 GLY A CA 1
ATOM 708 C C . GLY A 1 86 ? -9.703 -6.837 -1.479 1.00 96.62 86 GLY A C 1
ATOM 709 O O . GLY A 1 86 ? -9.736 -6.649 -2.698 1.00 96.62 86 GLY A O 1
ATOM 710 N N . THR A 1 87 ? -10.410 -6.073 -0.635 1.00 97.25 87 THR A N 1
ATOM 711 C CA . THR A 1 87 ? -11.206 -4.926 -1.094 1.00 97.25 87 THR A CA 1
ATOM 712 C C . THR A 1 87 ? -10.288 -3.856 -1.683 1.00 97.25 87 THR A C 1
ATOM 714 O O . THR A 1 87 ? -9.290 -3.474 -1.074 1.00 97.25 87 THR A O 1
ATOM 717 N N . LYS A 1 88 ? -10.633 -3.349 -2.871 1.00 96.50 88 LYS A N 1
ATOM 718 C CA . LYS A 1 88 ? -9.954 -2.201 -3.482 1.00 96.50 88 LYS A CA 1
ATOM 719 C C . LYS A 1 88 ? -10.649 -0.915 -3.053 1.00 96.50 88 LYS A C 1
ATOM 721 O O . LYS A 1 88 ? -11.847 -0.761 -3.278 1.00 96.50 88 LYS A O 1
ATOM 726 N N . LEU A 1 89 ? -9.888 -0.014 -2.451 1.00 94.62 89 LEU A N 1
ATOM 727 C CA . LEU A 1 89 ? -10.317 1.306 -2.021 1.00 94.62 89 LEU A CA 1
ATOM 728 C C . LEU A 1 89 ? -9.774 2.348 -2.995 1.00 94.62 89 LEU A C 1
ATOM 730 O O . LEU A 1 89 ? -8.658 2.221 -3.503 1.00 94.62 89 LEU A O 1
ATOM 734 N N . ILE A 1 90 ? -10.584 3.367 -3.263 1.00 94.69 90 ILE A N 1
ATOM 735 C CA . ILE A 1 90 ? -10.144 4.569 -3.961 1.00 94.69 90 ILE A CA 1
ATOM 736 C C . ILE A 1 90 ? -10.035 5.648 -2.897 1.00 94.69 90 ILE A C 1
ATOM 738 O O . ILE A 1 90 ? -11.058 6.010 -2.322 1.00 94.69 90 ILE A O 1
ATOM 742 N N . SER A 1 91 ? -8.826 6.142 -2.653 1.00 89.75 91 SER A N 1
ATOM 743 C CA . SER A 1 91 ? -8.596 7.263 -1.746 1.00 89.75 91 SER A CA 1
ATOM 744 C C . SER A 1 91 ? -8.300 8.533 -2.538 1.00 89.75 91 SER A C 1
ATOM 746 O O . SER A 1 91 ? -7.808 8.497 -3.674 1.00 89.75 91 SER A O 1
ATOM 748 N N . TYR A 1 92 ? -8.652 9.669 -1.949 1.00 92.31 92 TYR A N 1
ATOM 749 C CA . TYR A 1 92 ? -8.355 11.003 -2.450 1.00 92.31 92 TYR A CA 1
ATOM 750 C C . TYR A 1 92 ? -8.094 11.908 -1.251 1.00 92.31 92 TYR A C 1
ATOM 752 O O . TYR A 1 92 ? -8.724 11.722 -0.217 1.00 92.31 92 TYR A O 1
ATOM 760 N N . GLY A 1 93 ? -7.171 12.861 -1.381 1.00 89.12 93 GLY A N 1
ATOM 761 C CA . GLY A 1 93 ? -6.833 13.755 -0.276 1.00 89.12 93 GLY A CA 1
ATOM 762 C C . GLY A 1 93 ? -6.146 13.052 0.895 1.00 89.12 93 GLY A C 1
ATOM 763 O O . GLY A 1 93 ? -6.185 13.567 1.998 1.00 89.12 93 GLY A O 1
ATOM 764 N N . ALA A 1 94 ? -5.530 11.882 0.704 1.00 90.00 94 ALA A N 1
ATOM 765 C CA . ALA A 1 94 ? -4.805 11.246 1.796 1.00 90.00 94 ALA A CA 1
ATOM 766 C C . ALA A 1 94 ? -3.569 12.068 2.197 1.00 90.00 94 ALA A C 1
ATOM 768 O O . ALA A 1 94 ? -2.902 12.685 1.364 1.00 90.00 94 ALA A O 1
ATOM 769 N N . GLU A 1 95 ? -3.242 12.024 3.477 1.00 90.25 95 GLU A N 1
ATOM 770 C CA . GLU A 1 95 ? -2.067 12.649 4.060 1.00 90.25 95 GLU A CA 1
ATOM 771 C C . GLU A 1 95 ? -1.118 11.569 4.566 1.00 90.25 95 GLU A C 1
ATOM 773 O O . GLU A 1 95 ? -1.533 10.574 5.162 1.00 90.25 95 GLU A O 1
ATOM 778 N N . LEU A 1 96 ? 0.173 11.764 4.310 1.00 89.25 96 LEU A N 1
ATOM 779 C CA . LEU A 1 96 ? 1.219 10.925 4.873 1.00 89.25 96 LEU A CA 1
ATOM 780 C C . LEU A 1 96 ? 1.640 11.533 6.207 1.00 89.25 96 LEU A C 1
ATOM 782 O O . LEU A 1 96 ? 2.201 12.626 6.242 1.00 89.25 96 LEU A O 1
ATOM 786 N N . VAL A 1 97 ? 1.371 10.819 7.295 1.00 87.19 97 VAL A N 1
ATOM 787 C CA . VAL A 1 97 ? 1.743 11.228 8.649 1.00 87.19 97 VAL A CA 1
ATOM 788 C C . VAL A 1 97 ? 2.893 10.367 9.169 1.00 87.19 97 VAL A C 1
ATOM 790 O O . VAL A 1 97 ? 3.121 9.248 8.701 1.00 87.19 97 VAL A O 1
ATOM 793 N N . ASN A 1 98 ? 3.629 10.896 10.151 1.00 80.31 98 ASN A N 1
ATOM 794 C CA . ASN A 1 98 ? 4.751 10.218 10.813 1.00 80.31 98 ASN A CA 1
ATOM 795 C C . ASN A 1 98 ? 5.891 9.784 9.863 1.00 80.31 98 ASN A C 1
ATOM 797 O O . ASN A 1 98 ? 6.614 8.832 10.145 1.00 80.31 98 ASN A O 1
ATOM 801 N N . CYS A 1 99 ? 6.063 10.486 8.740 1.00 80.06 99 CYS A N 1
ATOM 802 C CA . CYS A 1 99 ? 7.149 10.275 7.781 1.00 80.06 99 CYS A CA 1
ATOM 803 C C . CYS A 1 99 ? 7.771 11.629 7.405 1.00 80.06 99 CYS A C 1
ATOM 805 O O . CYS A 1 99 ? 7.471 12.198 6.355 1.00 80.06 99 CYS A O 1
ATOM 807 N N . GLU A 1 100 ? 8.601 12.175 8.298 1.00 75.44 100 GLU A N 1
ATOM 808 C CA . GLU A 1 100 ? 9.215 13.504 8.125 1.00 75.44 100 GLU A CA 1
ATOM 809 C C . GLU A 1 100 ? 10.352 13.516 7.094 1.00 75.44 100 GLU A C 1
ATOM 811 O O . GLU A 1 100 ? 10.630 14.548 6.489 1.00 75.44 100 GLU A O 1
ATOM 816 N N . GLN A 1 101 ? 11.008 12.374 6.878 1.00 83.44 101 GLN A N 1
ATOM 817 C CA . GLN A 1 101 ? 12.104 12.218 5.922 1.00 83.44 101 GLN A CA 1
ATOM 818 C C . GLN A 1 101 ? 11.718 11.216 4.839 1.00 83.44 101 GLN A C 1
ATOM 820 O O . GLN A 1 101 ? 11.031 10.232 5.120 1.00 83.44 101 GLN A O 1
ATOM 825 N N . ALA A 1 102 ? 12.176 11.471 3.614 1.00 85.50 102 ALA A N 1
ATOM 826 C CA . ALA A 1 102 ? 12.035 10.535 2.512 1.00 85.50 102 ALA A CA 1
ATOM 827 C C . ALA A 1 102 ? 12.736 9.220 2.875 1.00 85.50 102 ALA A C 1
ATOM 829 O O . ALA A 1 102 ? 13.891 9.229 3.308 1.00 85.50 102 ALA A O 1
ATOM 830 N N . CYS A 1 103 ? 12.044 8.096 2.706 1.00 86.50 103 CYS A N 1
ATOM 831 C CA . CYS A 1 103 ? 12.578 6.779 3.039 1.00 86.50 103 CYS A CA 1
ATOM 832 C C . CYS A 1 103 ? 12.219 5.740 1.977 1.00 86.50 103 CYS A C 1
ATOM 834 O O . CYS A 1 103 ? 11.241 5.878 1.237 1.00 86.50 103 CYS A O 1
ATOM 836 N N . SER A 1 104 ? 13.022 4.677 1.898 1.00 87.44 104 SER A N 1
ATOM 837 C CA . SER A 1 104 ? 12.683 3.540 1.048 1.00 87.44 104 SER A CA 1
ATOM 838 C C . SER A 1 104 ? 11.481 2.794 1.639 1.00 87.44 104 SER A C 1
ATOM 840 O O . SER A 1 104 ? 11.434 2.578 2.851 1.00 87.44 104 SER A O 1
ATOM 842 N N . PRO A 1 105 ? 10.544 2.282 0.821 1.00 85.69 105 PRO A N 1
ATOM 843 C CA . PRO A 1 105 ? 9.414 1.489 1.314 1.00 85.69 105 PRO A CA 1
ATOM 844 C C . PRO A 1 105 ? 9.789 0.279 2.168 1.00 85.69 105 PRO A C 1
ATOM 846 O O . PRO A 1 105 ? 8.997 -0.169 2.990 1.00 85.69 105 PRO A O 1
ATOM 849 N N . LEU A 1 106 ? 10.995 -0.262 1.985 1.00 84.50 106 LEU A N 1
ATOM 850 C CA . LEU A 1 106 ? 11.488 -1.390 2.776 1.00 84.50 106 LEU A CA 1
ATOM 851 C C . LEU A 1 106 ? 11.978 -0.977 4.173 1.00 84.50 106 LEU A C 1
ATOM 853 O O . LEU A 1 106 ? 12.086 -1.824 5.055 1.00 84.50 106 LEU A O 1
ATOM 857 N N . GLU A 1 107 ? 12.254 0.308 4.384 1.00 79.31 107 GLU A N 1
ATOM 858 C CA . GLU A 1 107 ? 12.718 0.872 5.657 1.00 79.31 107 GLU A CA 1
ATOM 859 C C . GLU A 1 107 ? 11.546 1.312 6.546 1.00 79.31 107 GLU A C 1
ATOM 861 O O . GLU A 1 107 ? 11.709 1.480 7.752 1.00 79.31 107 GLU A O 1
ATOM 866 N N . VAL A 1 108 ? 10.341 1.410 5.977 1.00 69.31 108 VAL A N 1
ATOM 867 C CA . VAL A 1 108 ? 9.117 1.838 6.669 1.00 69.31 108 VAL A CA 1
ATOM 868 C C . VAL A 1 108 ? 8.750 0.943 7.849 1.00 69.31 108 VAL A C 1
ATOM 870 O O . VAL A 1 108 ? 8.199 1.423 8.824 1.00 69.31 108 VAL A O 1
ATOM 873 N N . GLY A 1 109 ? 9.112 -0.341 7.865 1.00 58.41 109 GLY A N 1
ATOM 874 C CA . GLY A 1 109 ? 8.883 -1.181 9.052 1.00 58.41 109 GLY A CA 1
ATOM 875 C C . GLY A 1 109 ? 9.551 -0.659 10.341 1.00 58.41 109 GLY A C 1
ATOM 876 O O . GLY A 1 109 ? 9.204 -1.110 11.431 1.00 58.41 109 GLY A O 1
ATOM 877 N N . LEU A 1 110 ? 10.496 0.283 10.225 1.00 46.06 110 LEU A N 1
ATOM 878 C CA . LEU A 1 110 ? 11.221 0.920 11.328 1.00 46.06 110 LEU A CA 1
ATOM 879 C C . LEU A 1 110 ? 10.613 2.270 11.755 1.00 46.06 110 LEU A C 1
ATOM 881 O O . LEU A 1 110 ? 10.962 2.782 12.817 1.00 46.06 110 LEU A O 1
ATOM 885 N N . ILE A 1 111 ? 9.711 2.838 10.950 1.00 49.88 111 ILE A N 1
ATOM 886 C CA . ILE A 1 111 ? 9.102 4.159 11.132 1.00 49.88 111 ILE A CA 1
ATOM 887 C C . ILE A 1 111 ? 7.592 3.956 11.011 1.00 49.88 111 ILE A C 1
ATOM 889 O O . ILE A 1 111 ? 7.120 3.542 9.964 1.00 49.88 111 ILE A O 1
ATOM 893 N N . GLN A 1 112 ? 6.805 4.208 12.058 1.00 55.72 112 GLN A N 1
ATOM 894 C CA . GLN A 1 112 ? 5.341 4.068 11.998 1.00 55.72 112 GLN A CA 1
ATOM 895 C C . GLN A 1 112 ? 4.718 5.106 11.044 1.00 55.72 112 GLN A C 1
ATOM 897 O O . GLN A 1 112 ? 4.099 6.060 11.499 1.00 55.72 112 GLN A O 1
ATOM 902 N N . SER A 1 113 ? 4.898 4.968 9.728 1.00 59.09 113 SER A N 1
ATOM 903 C CA . SER A 1 113 ? 4.271 5.830 8.733 1.00 59.09 113 SER A CA 1
ATOM 904 C C . SER A 1 113 ? 2.820 5.395 8.583 1.00 59.09 113 SER A C 1
ATOM 906 O O . SER A 1 113 ? 2.555 4.240 8.228 1.00 59.09 113 SER A O 1
ATOM 908 N N . HIS A 1 114 ? 1.896 6.316 8.831 1.00 64.62 114 HIS A N 1
ATOM 909 C CA . HIS A 1 114 ? 0.479 6.075 8.604 1.00 64.62 114 HIS A CA 1
ATOM 910 C C . HIS A 1 114 ? 0.004 6.965 7.455 1.00 64.62 114 HIS A C 1
ATOM 912 O O . HIS A 1 114 ? 0.394 8.126 7.354 1.00 64.62 114 HIS A O 1
ATOM 918 N N . LEU A 1 115 ? -0.838 6.435 6.575 1.00 58.78 115 LEU A N 1
ATOM 919 C CA . LEU A 1 115 ? -1.718 7.274 5.769 1.00 58.78 115 LEU A CA 1
ATOM 920 C C . LEU A 1 115 ? -2.949 7.621 6.600 1.00 58.78 115 LEU A C 1
ATOM 922 O O . LEU A 1 115 ? -3.490 6.761 7.291 1.00 58.78 115 LEU A O 1
ATOM 926 N N . GLN A 1 116 ? -3.400 8.861 6.512 1.00 59.69 116 GLN A N 1
ATOM 927 C CA . GLN A 1 116 ? -4.665 9.304 7.077 1.00 59.69 116 GLN A CA 1
ATOM 928 C C . GLN A 1 116 ? -5.517 9.872 5.941 1.00 59.69 116 GLN A C 1
ATOM 930 O O . GLN A 1 116 ? -5.022 10.644 5.125 1.00 59.69 116 GLN A O 1
ATOM 935 N N . GLU A 1 117 ? -6.782 9.470 5.831 1.00 53.44 117 GLU A N 1
ATOM 936 C CA . GLU A 1 117 ? -7.698 10.105 4.874 1.00 53.44 117 GLU A CA 1
ATOM 937 C C . GLU A 1 117 ? -8.038 11.521 5.376 1.00 53.44 117 GLU A C 1
ATOM 939 O O . GLU A 1 117 ? -8.470 11.672 6.522 1.00 53.44 117 GLU A O 1
ATOM 944 N N . ALA A 1 118 ? -7.818 12.562 4.559 1.00 42.84 118 ALA A N 1
ATOM 945 C CA . ALA A 1 118 ? -8.346 13.890 4.868 1.00 42.84 118 ALA A CA 1
ATOM 946 C C . ALA A 1 118 ? -9.851 13.920 4.565 1.00 42.84 118 ALA A C 1
ATO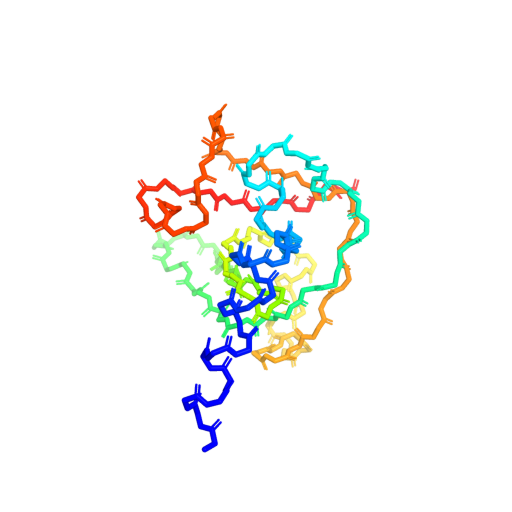M 948 O O . ALA A 1 118 ? -10.291 13.430 3.523 1.00 42.84 118 ALA A O 1
ATOM 949 N N . LEU A 1 119 ? -10.612 14.475 5.512 1.00 34.44 119 LEU A N 1
ATOM 950 C CA . LEU A 1 119 ? -12.064 14.673 5.448 1.00 34.44 119 LEU A CA 1
ATOM 951 C C . LEU A 1 119 ? -12.502 15.517 4.241 1.00 34.44 119 LEU A C 1
ATOM 953 O O . LEU A 1 119 ? -11.840 16.544 3.965 1.00 34.44 119 LEU A O 1
#

Foldseek 3Di:
DVVVVVVVVCCCCPVVVPAFDVQCVLQVNDFPQAKDKWFFQDKAWDDDPPDDIFIWTFTHPPNATAIAGDDPVVVVCVVVVVRDGGDIDIAHGKHWPQRPHRDGRVCCVVTNIYIYGDD

pLDDT: mean 87.48, std 12.9, range [34.44, 97.81]